Protein AF-A0A951M533-F1 (afdb_monomer)

Radius of gyration: 18.0 Å; Cα contacts (8 Å, |Δi|>4): 85; chains: 1; bounding box: 37×41×43 Å

Solvent-accessible surface area (backbone atoms only — not comparable to full-atom values): 6577 Å² total; per-residue (Å²): 102,50,62,29,56,24,53,54,24,50,51,52,26,55,64,72,30,58,72,90,55,104,43,71,70,31,54,54,40,38,70,64,33,76,39,38,55,50,32,54,52,28,51,54,52,42,51,56,50,49,62,53,45,59,75,79,44,62,66,68,39,50,54,43,52,64,60,49,32,58,49,53,33,55,53,47,41,30,71,75,70,67,48,84,84,49,74,66,57,54,53,50,38,53,51,53,53,50,52,32,53,52,38,38,66,72,55,70,77,59,76,83,78,74,95,78,131

Foldseek 3Di:
DLVLLLVVLVVVLCVQLDDDDPDVSSVVSSCPDPSVVSNVVSVVVVVVVLVVVVVPFPPQLSVLVVVLSLLVNLVCCCVVVVDDDDPVNVVVNVVSVVSSVVRCVVRVPDDPDDPDD

Sequence (117 aa):
MADTVQQIAFKLTADDALPVEASLAYVTRLISEPSSLLIVATALAWLLIYTSLLRIAPVGPLFAAAHGYIVTVILASALIFGETISGFEIIGSILIVSGIVILALTEGGTPSKNMGT

Nearest PDB structures (foldseek):
  8vxu-assembly2_D  TM=8.138E-01  e=6.260E-02  Clostridia bacterium
  7szt-assembly1_B  TM=7.905E-01  e=6.260E-02  Clostridiales bacterium oral taxon 876
  8tgy-assembly1_A  TM=6.047E-01  e=6.994E-02  Clostridia bacterium
  8vxu-assembly1_A  TM=6.126E-01  e=3.689E-01  Clostridia bacterium

Secondary structure (DSSP, 8-state):
-HHHHHHHHHHHHHHHTPSP-SSHHHHHHHHHSHHHHHHHHHHHHHHHHHHHHTTTS-HHHHHHHHHTHHHHHHHHHHHHH-PPPPHHHHHHHHHHHHHHHHHHHHHTTS-------

Structure (mmCIF, N/CA/C/O backbone):
data_AF-A0A951M533-F1
#
_entry.id   AF-A0A951M533-F1
#
loop_
_atom_site.group_PDB
_atom_site.id
_atom_site.type_symbol
_atom_site.label_atom_id
_atom_site.label_alt_id
_atom_site.label_comp_id
_atom_site.label_asym_id
_atom_site.label_entity_id
_atom_site.label_seq_id
_atom_site.pdbx_PDB_ins_code
_atom_site.Cartn_x
_atom_site.Cartn_y
_atom_site.Cartn_z
_atom_site.occupancy
_atom_site.B_iso_or_equiv
_atom_site.auth_seq_id
_atom_site.auth_comp_id
_atom_site.auth_asym_id
_atom_site.auth_atom_id
_atom_site.pdbx_PDB_model_num
ATOM 1 N N . MET A 1 1 ? 5.984 -1.889 -3.010 1.00 61.78 1 MET A N 1
ATOM 2 C CA . MET A 1 1 ? 6.134 -2.549 -1.685 1.00 61.78 1 MET A CA 1
ATOM 3 C C . MET A 1 1 ? 5.706 -1.637 -0.544 1.00 61.78 1 MET A C 1
ATOM 5 O O . MET A 1 1 ? 4.928 -2.098 0.278 1.00 61.78 1 MET A O 1
ATOM 9 N N . ALA A 1 2 ? 6.142 -0.370 -0.505 1.00 76.69 2 ALA A N 1
ATOM 10 C CA . ALA A 1 2 ? 5.646 0.601 0.480 1.00 76.69 2 ALA A CA 1
ATOM 11 C C . ALA A 1 2 ? 4.111 0.739 0.442 1.00 76.69 2 ALA A C 1
ATOM 13 O O . ALA A 1 2 ? 3.476 0.650 1.488 1.00 76.69 2 ALA A O 1
ATOM 14 N N . ASP A 1 3 ? 3.512 0.799 -0.752 1.00 88.12 3 ASP A N 1
ATOM 15 C CA . ASP A 1 3 ? 2.051 0.852 -0.914 1.00 88.12 3 ASP A CA 1
ATOM 16 C C . ASP A 1 3 ? 1.341 -0.388 -0.363 1.00 88.12 3 ASP A C 1
ATOM 18 O O . ASP A 1 3 ? 0.244 -0.292 0.166 1.00 88.12 3 ASP A O 1
ATOM 22 N N . THR A 1 4 ? 1.963 -1.570 -0.431 1.00 91.19 4 THR A N 1
ATOM 23 C CA . THR A 1 4 ? 1.366 -2.784 0.141 1.00 91.19 4 THR A CA 1
ATOM 24 C C . THR A 1 4 ? 1.292 -2.697 1.653 1.00 91.19 4 THR A C 1
ATOM 26 O O . THR A 1 4 ? 0.243 -2.971 2.221 1.00 91.19 4 THR A O 1
ATOM 29 N N . VAL A 1 5 ? 2.371 -2.259 2.302 1.00 92.88 5 VAL A N 1
ATOM 30 C CA . VAL A 1 5 ? 2.371 -2.028 3.751 1.00 92.88 5 VAL A CA 1
ATOM 31 C C . VAL A 1 5 ? 1.324 -0.977 4.123 1.00 92.88 5 VAL A C 1
ATOM 33 O O . VAL A 1 5 ? 0.578 -1.182 5.075 1.00 92.88 5 VAL A O 1
ATOM 36 N N . GLN A 1 6 ? 1.213 0.099 3.339 1.00 93.75 6 GLN A N 1
ATOM 37 C CA . GLN A 1 6 ? 0.209 1.141 3.542 1.00 93.75 6 GLN A CA 1
ATOM 38 C C . GLN A 1 6 ? -1.226 0.598 3.450 1.00 93.75 6 GLN A C 1
ATOM 40 O O . GLN A 1 6 ? -2.046 0.901 4.309 1.00 93.75 6 GLN A O 1
ATOM 45 N N . GLN A 1 7 ? -1.532 -0.229 2.447 1.00 93.81 7 GLN A N 1
ATOM 46 C CA . GLN A 1 7 ? -2.870 -0.805 2.256 1.00 93.81 7 GLN A CA 1
ATOM 47 C C . GLN A 1 7 ? -3.235 -1.824 3.342 1.00 93.81 7 GLN A C 1
ATOM 49 O O . GLN A 1 7 ? -4.367 -1.841 3.821 1.00 93.81 7 GLN A O 1
ATOM 54 N N . ILE A 1 8 ? -2.271 -2.633 3.791 1.00 94.56 8 ILE A N 1
ATOM 55 C CA . ILE A 1 8 ? -2.465 -3.526 4.942 1.00 94.56 8 ILE A CA 1
ATOM 56 C C . ILE A 1 8 ? -2.711 -2.706 6.216 1.00 94.56 8 ILE A C 1
ATOM 58 O O . ILE A 1 8 ? -3.615 -3.027 6.983 1.00 94.56 8 ILE A O 1
ATOM 62 N N . ALA A 1 9 ? -1.959 -1.620 6.419 1.00 94.38 9 ALA A N 1
ATOM 63 C CA . ALA A 1 9 ? -2.154 -0.723 7.553 1.00 94.38 9 ALA A CA 1
ATOM 64 C C . ALA A 1 9 ? -3.537 -0.055 7.524 1.00 94.38 9 ALA A C 1
ATOM 66 O O . ALA A 1 9 ? -4.202 -0.039 8.551 1.00 94.38 9 ALA A O 1
ATOM 67 N N . PHE A 1 10 ? -4.012 0.397 6.356 1.00 94.25 10 PHE A N 1
ATOM 68 C CA . PHE A 1 10 ? -5.382 0.899 6.183 1.00 94.25 10 PHE A CA 1
ATOM 69 C C . PHE A 1 10 ? -6.440 -0.095 6.620 1.00 94.25 10 PHE A C 1
ATOM 71 O O . PHE A 1 10 ? -7.373 0.290 7.321 1.00 94.25 10 PHE A O 1
ATOM 78 N N . LYS A 1 11 ? -6.291 -1.359 6.227 1.00 93.50 11 LYS A N 1
ATOM 79 C CA . LYS A 1 11 ? -7.240 -2.395 6.616 1.00 93.50 11 LYS A CA 1
ATOM 80 C C . LYS A 1 11 ? -7.264 -2.601 8.131 1.00 93.50 11 LYS A C 1
ATOM 82 O O . LYS A 1 11 ? -8.334 -2.553 8.720 1.00 93.50 11 LYS A O 1
ATOM 87 N N . LEU A 1 12 ? -6.089 -2.723 8.756 1.00 94.25 12 LEU A N 1
ATOM 88 C CA . LEU A 1 12 ? -5.965 -2.851 10.213 1.00 94.25 12 LEU A CA 1
ATOM 89 C C . LEU A 1 12 ? -6.594 -1.660 10.942 1.00 94.25 12 LEU A C 1
ATOM 91 O O . LEU A 1 12 ? -7.457 -1.841 11.789 1.00 94.25 12 LEU A O 1
ATOM 95 N N . THR A 1 13 ? -6.223 -0.435 10.560 1.00 94.94 13 THR A N 1
ATOM 96 C CA . THR A 1 13 ? -6.783 0.787 11.149 1.00 94.94 13 THR A CA 1
ATOM 97 C C . THR A 1 13 ? -8.306 0.840 11.019 1.00 94.94 13 THR A C 1
ATOM 99 O O . THR A 1 13 ? -8.986 1.264 11.949 1.00 94.94 13 THR A O 1
ATOM 102 N N . ALA A 1 14 ? -8.854 0.454 9.864 1.00 92.19 14 ALA A N 1
ATOM 103 C CA . ALA A 1 14 ? -10.292 0.492 9.631 1.00 92.19 14 ALA A CA 1
ATOM 104 C C . ALA A 1 14 ? -11.047 -0.531 10.493 1.00 92.19 14 ALA A C 1
ATOM 106 O O . ALA A 1 14 ? -12.093 -0.188 11.045 1.00 92.19 14 ALA A O 1
ATOM 107 N N . ASP A 1 15 ? -10.508 -1.744 10.628 1.00 94.19 15 ASP 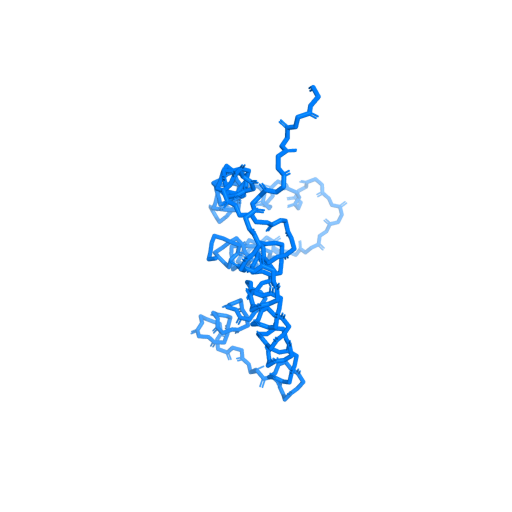A N 1
ATOM 108 C CA . ASP A 1 15 ? -11.092 -2.800 11.458 1.00 94.19 15 ASP A CA 1
ATOM 109 C C . ASP A 1 15 ? -11.022 -2.436 12.953 1.00 94.19 15 ASP A C 1
ATOM 111 O O . ASP A 1 15 ? -12.015 -2.584 13.672 1.00 94.19 15 ASP A O 1
ATOM 115 N N . ASP A 1 16 ? -9.899 -1.873 13.409 1.00 93.62 16 ASP A N 1
ATOM 116 C CA . ASP A 1 16 ? -9.695 -1.464 14.806 1.00 93.62 16 ASP A CA 1
ATOM 117 C C . ASP A 1 16 ? -10.550 -0.236 15.190 1.00 93.62 16 ASP A C 1
ATOM 119 O O . ASP A 1 16 ? -11.011 -0.109 16.327 1.00 93.62 16 ASP A O 1
ATOM 123 N N . ALA A 1 17 ? -10.843 0.656 14.235 1.00 93.06 17 ALA A N 1
ATOM 124 C CA . ALA A 1 17 ? -11.624 1.874 14.468 1.00 93.06 17 ALA A CA 1
ATOM 125 C C . ALA A 1 17 ? -13.156 1.677 14.433 1.00 93.06 17 ALA A C 1
ATOM 127 O O . ALA A 1 17 ? -13.903 2.659 14.536 1.00 93.06 17 ALA A O 1
ATOM 128 N N . LEU A 1 18 ? -13.655 0.444 14.295 1.00 92.75 18 LEU A N 1
ATOM 129 C CA . LEU A 1 18 ? -15.093 0.151 14.273 1.00 92.75 18 LEU A CA 1
ATOM 130 C C . LEU A 1 18 ? -15.816 0.602 15.565 1.00 92.75 18 LEU A C 1
ATOM 132 O O . LEU A 1 18 ? -15.225 0.628 16.645 1.00 92.75 18 LEU A O 1
ATOM 136 N N . PRO A 1 19 ? -17.118 0.961 15.499 1.00 93.12 19 PRO A N 1
ATOM 137 C CA . PRO A 1 19 ? -17.965 1.065 14.304 1.00 93.12 19 PRO A CA 1
ATOM 138 C C . PRO A 1 19 ? -17.709 2.336 13.477 1.00 93.12 19 PRO A C 1
ATOM 140 O O . PRO A 1 19 ? -17.340 3.380 14.024 1.00 93.12 19 PRO A O 1
ATOM 143 N N . VAL A 1 20 ? -17.974 2.236 12.166 1.00 92.00 20 VAL A N 1
ATOM 144 C CA . VAL A 1 20 ? -17.905 3.356 11.213 1.00 92.00 20 VAL A CA 1
ATOM 145 C C . VAL A 1 20 ? -19.055 4.326 11.448 1.00 92.00 20 VAL A C 1
ATOM 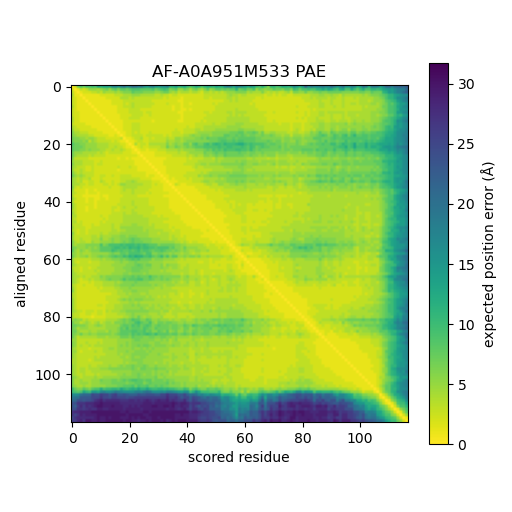147 O O . VAL A 1 20 ? -20.225 3.955 11.361 1.00 92.00 20 VAL A O 1
ATOM 150 N N . GLU A 1 21 ? -18.720 5.592 11.687 1.00 94.31 21 GLU A N 1
ATOM 151 C CA . GLU A 1 21 ? -19.693 6.652 11.938 1.00 94.31 21 GLU A CA 1
ATOM 152 C C . GLU A 1 21 ? -19.234 7.971 11.311 1.00 94.31 21 GLU A C 1
ATOM 154 O O . GLU A 1 21 ? -18.048 8.296 11.308 1.00 94.31 21 GLU A O 1
ATOM 159 N N . ALA A 1 22 ? -20.172 8.797 10.844 1.00 92.12 22 ALA A N 1
ATOM 160 C CA . ALA A 1 22 ? -19.881 10.166 10.408 1.00 92.12 22 ALA A CA 1
ATOM 161 C C . ALA A 1 22 ? -19.747 11.114 11.619 1.00 92.12 22 ALA A C 1
ATOM 163 O O . ALA A 1 22 ? -20.478 12.096 11.745 1.00 92.12 22 ALA A O 1
ATOM 164 N N . SER A 1 23 ? -18.848 10.785 12.549 1.00 95.12 23 SER A N 1
ATOM 165 C CA . SER A 1 23 ? -18.654 11.496 13.813 1.00 95.12 23 SER A CA 1
ATOM 166 C C . SER A 1 23 ? -17.191 11.887 14.011 1.00 95.12 23 SER A C 1
ATOM 168 O O . SER A 1 23 ? -16.269 11.199 13.569 1.00 95.12 23 SER A O 1
ATOM 170 N N . LEU A 1 24 ? -16.957 12.991 14.727 1.00 95.19 24 LEU A N 1
ATOM 171 C CA . LEU A 1 24 ? -15.595 13.368 15.111 1.00 95.19 24 LEU A CA 1
ATOM 172 C C . LEU A 1 24 ? -14.950 12.282 15.989 1.00 95.19 24 LEU A C 1
ATOM 174 O O . LEU A 1 24 ? -13.753 12.051 15.880 1.00 95.19 24 LEU A O 1
ATOM 178 N N . ALA A 1 25 ? -15.757 11.568 16.782 1.00 94.12 25 ALA A N 1
ATOM 179 C CA . ALA A 1 25 ? -15.316 10.440 17.598 1.00 94.12 25 ALA A CA 1
ATOM 180 C C . ALA A 1 25 ? -14.758 9.275 16.758 1.00 94.12 25 ALA A C 1
ATOM 182 O O . ALA A 1 25 ? -13.802 8.616 17.166 1.00 94.12 25 ALA A O 1
ATOM 183 N N . TYR A 1 26 ? -15.322 9.008 15.576 1.00 92.75 26 TYR A N 1
ATOM 184 C CA . TYR A 1 26 ? -14.768 8.026 14.641 1.00 92.75 26 TYR A CA 1
ATOM 185 C C . TYR A 1 26 ? -13.436 8.492 14.047 1.00 92.75 26 TYR A C 1
ATOM 187 O O . TYR A 1 26 ? -12.464 7.741 14.059 1.00 92.75 26 TYR A O 1
ATOM 195 N N . VAL A 1 27 ? -13.346 9.759 13.627 1.00 93.56 27 VAL A N 1
ATOM 196 C CA . VAL A 1 27 ? -12.091 10.329 13.108 1.00 93.56 27 VAL A CA 1
ATOM 197 C C . VAL A 1 27 ? -10.984 10.270 14.157 1.00 93.56 27 VAL A C 1
ATOM 199 O O . VAL A 1 27 ? -9.870 9.863 13.837 1.00 93.56 27 VAL A O 1
ATOM 202 N N . THR A 1 28 ? -11.279 10.627 15.412 1.00 94.12 28 THR A N 1
ATOM 203 C CA . THR A 1 28 ? -10.293 10.551 16.497 1.00 94.12 28 THR A CA 1
ATOM 204 C C . THR A 1 28 ? -9.821 9.125 16.750 1.00 94.12 28 THR A C 1
ATOM 206 O O . THR A 1 28 ? -8.639 8.944 17.021 1.00 94.12 28 THR A O 1
ATOM 209 N N . ARG A 1 29 ? -10.698 8.117 16.631 1.00 94.00 29 ARG A N 1
ATOM 210 C CA . ARG A 1 29 ? -10.304 6.704 16.761 1.00 94.00 29 ARG A CA 1
ATOM 211 C C . ARG A 1 29 ? -9.341 6.303 15.648 1.00 94.00 29 ARG A C 1
ATOM 213 O O . ARG A 1 29 ? -8.227 5.897 15.949 1.00 94.00 29 ARG A O 1
ATOM 220 N N . LEU A 1 30 ? -9.712 6.570 14.394 1.00 93.62 30 LEU A N 1
ATOM 221 C CA . LEU A 1 30 ? -8.874 6.346 13.209 1.00 93.62 30 LEU A CA 1
ATOM 222 C C . LEU A 1 30 ? -7.449 6.873 13.39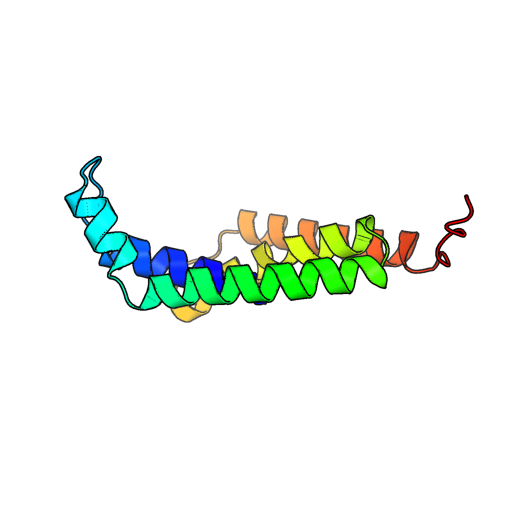5 1.00 93.62 30 LEU A C 1
ATOM 224 O O . LEU A 1 30 ? -6.491 6.127 13.245 1.00 93.62 30 LEU A O 1
ATOM 228 N N . ILE A 1 31 ? -7.287 8.148 13.755 1.00 94.38 31 ILE A N 1
ATOM 229 C CA . ILE A 1 31 ? -5.947 8.742 13.890 1.00 94.38 31 ILE A CA 1
ATOM 230 C C . ILE A 1 31 ? -5.200 8.300 15.158 1.00 94.38 31 ILE A C 1
ATOM 232 O O . ILE A 1 31 ? -3.995 8.527 15.240 1.00 94.38 31 ILE A O 1
ATOM 236 N N . SER A 1 32 ? -5.893 7.711 16.139 1.00 94.12 32 SER A N 1
ATOM 237 C CA . SER A 1 32 ? -5.275 7.224 17.381 1.00 94.12 32 SER A CA 1
ATOM 238 C C . SER A 1 32 ? -4.729 5.804 17.253 1.00 94.12 32 SER A C 1
ATOM 240 O O . SER A 1 32 ? -3.928 5.396 18.094 1.00 94.12 32 SER A O 1
ATOM 242 N N . GLU A 1 33 ? -5.124 5.062 16.216 1.00 94.88 33 GLU A N 1
ATOM 243 C CA . GLU A 1 33 ? -4.620 3.711 15.999 1.00 94.88 33 GLU A CA 1
ATOM 244 C C . GLU A 1 33 ? -3.118 3.711 15.668 1.00 94.88 33 GLU A C 1
ATOM 246 O O . GLU A 1 33 ? -2.669 4.488 14.817 1.00 94.88 33 GLU A O 1
ATOM 251 N N . PRO A 1 34 ? -2.306 2.818 16.266 1.00 92.38 34 PRO A N 1
ATOM 252 C CA . PRO A 1 34 ? -0.870 2.754 15.986 1.00 92.38 34 PRO A CA 1
ATOM 253 C C . PRO A 1 34 ? -0.546 2.533 14.500 1.00 92.38 34 PRO A C 1
ATOM 255 O O . PRO A 1 34 ? 0.446 3.056 13.985 1.00 92.38 34 PRO A O 1
ATOM 258 N N . SER A 1 35 ? -1.398 1.786 13.794 1.00 91.56 35 SER A N 1
ATOM 259 C CA . SER A 1 35 ? -1.294 1.508 12.356 1.00 91.56 35 SER A CA 1
ATOM 260 C C . SER A 1 35 ? -1.464 2.766 11.486 1.00 91.56 35 SER A C 1
ATOM 262 O O . SER A 1 35 ? -0.877 2.837 10.403 1.00 91.56 35 SER A O 1
ATOM 264 N N . SER A 1 36 ? -2.121 3.818 11.986 1.00 94.06 36 SER A N 1
ATOM 265 C CA . SER A 1 36 ? -2.233 5.113 11.298 1.00 94.06 36 SER A CA 1
ATOM 266 C C . SER A 1 36 ? -0.901 5.824 11.120 1.00 94.06 36 SER A C 1
ATOM 268 O O . SER A 1 36 ? -0.676 6.478 10.098 1.00 94.06 36 SER A O 1
ATOM 270 N N . LEU A 1 37 ? 0.038 5.638 12.050 1.00 93.62 37 LEU A N 1
ATOM 271 C CA . LEU A 1 37 ? 1.401 6.141 11.875 1.00 93.62 37 LEU A CA 1
ATOM 272 C C . LEU A 1 37 ? 2.106 5.439 10.715 1.00 93.62 37 LEU A C 1
ATOM 274 O O . LEU A 1 37 ? 2.839 6.082 9.962 1.00 93.62 37 LEU A O 1
ATOM 278 N N . LEU A 1 38 ? 1.862 4.137 10.539 1.00 94.19 38 LEU A N 1
ATOM 279 C CA . LEU A 1 38 ? 2.445 3.366 9.447 1.00 94.19 38 LEU A CA 1
ATOM 280 C C . LEU A 1 38 ? 1.901 3.830 8.093 1.00 94.19 38 LEU A C 1
ATOM 282 O O . LEU A 1 38 ? 2.685 3.956 7.152 1.00 94.19 38 LEU A O 1
ATOM 286 N N . ILE A 1 39 ? 0.610 4.166 8.003 1.00 95.31 39 ILE A N 1
ATOM 287 C CA . ILE A 1 39 ? 0.010 4.763 6.799 1.00 95.31 39 ILE A CA 1
ATOM 288 C C . ILE A 1 39 ? 0.744 6.051 6.413 1.00 95.31 39 ILE A C 1
ATOM 290 O O . ILE A 1 39 ? 1.185 6.204 5.274 1.00 95.31 39 ILE A O 1
ATOM 294 N N . VAL A 1 40 ? 0.911 6.974 7.363 1.00 94.81 40 VAL A N 1
ATOM 295 C CA . VAL A 1 40 ? 1.555 8.269 7.095 1.00 94.81 40 VAL A CA 1
ATOM 296 C C . VAL A 1 40 ? 3.033 8.087 6.746 1.00 94.81 40 VAL A C 1
ATOM 298 O O . VAL A 1 40 ? 3.517 8.666 5.772 1.00 94.81 40 VAL A O 1
ATOM 301 N N . ALA A 1 41 ? 3.756 7.263 7.505 1.00 94.75 41 ALA A N 1
ATOM 302 C CA . ALA A 1 41 ? 5.178 7.023 7.284 1.00 94.75 41 ALA A CA 1
ATOM 303 C C . ALA A 1 41 ? 5.450 6.394 5.909 1.00 94.75 41 ALA A C 1
ATOM 305 O O . ALA A 1 41 ? 6.364 6.820 5.200 1.00 94.75 41 ALA A O 1
ATOM 306 N N . THR A 1 42 ? 4.641 5.409 5.512 1.00 94.25 42 THR A N 1
ATOM 307 C CA . THR A 1 42 ? 4.772 4.749 4.205 1.00 94.25 42 THR A CA 1
ATOM 308 C C . THR A 1 42 ? 4.397 5.675 3.056 1.00 94.25 42 THR A C 1
ATOM 310 O O . THR A 1 42 ? 5.139 5.712 2.074 1.00 94.25 42 THR A O 1
ATOM 313 N N . ALA A 1 43 ? 3.352 6.494 3.201 1.00 93.12 43 ALA A N 1
ATOM 314 C CA . ALA A 1 43 ? 2.976 7.488 2.198 1.00 93.12 43 ALA A CA 1
ATOM 315 C C . ALA A 1 43 ? 4.098 8.512 1.952 1.00 93.12 43 ALA A C 1
ATOM 317 O O . ALA A 1 43 ? 4.441 8.803 0.804 1.00 93.12 43 ALA A O 1
ATOM 318 N N . LEU A 1 44 ? 4.716 9.028 3.020 1.00 95.62 44 LEU A N 1
ATOM 319 C CA . LEU A 1 44 ? 5.836 9.968 2.912 1.00 95.62 44 LEU A CA 1
ATOM 320 C C . LEU A 1 44 ? 7.065 9.314 2.274 1.00 95.62 44 LEU A C 1
ATOM 322 O O . LEU A 1 44 ? 7.659 9.883 1.358 1.00 95.62 44 LEU A O 1
ATOM 326 N N . ALA A 1 45 ? 7.434 8.111 2.717 1.00 93.69 45 ALA A N 1
ATOM 327 C CA . ALA A 1 45 ? 8.556 7.378 2.140 1.00 93.69 45 ALA A CA 1
ATOM 328 C C . ALA A 1 45 ? 8.331 7.093 0.648 1.00 93.69 45 ALA A C 1
ATOM 330 O O . ALA A 1 45 ? 9.225 7.316 -0.171 1.00 93.69 45 ALA A O 1
ATOM 331 N N . TRP A 1 46 ? 7.127 6.651 0.284 1.00 93.62 46 TRP A N 1
ATOM 332 C CA . TRP A 1 46 ? 6.773 6.371 -1.099 1.00 93.62 46 TRP A CA 1
ATOM 333 C C . TRP A 1 46 ? 6.798 7.624 -1.968 1.00 93.62 46 TRP A C 1
ATOM 335 O O . TRP A 1 46 ? 7.362 7.585 -3.057 1.00 93.62 46 TRP A O 1
ATOM 345 N N . LEU A 1 47 ? 6.286 8.755 -1.479 1.00 92.50 47 LEU A N 1
ATOM 346 C CA . LEU A 1 47 ? 6.335 10.025 -2.202 1.00 92.50 47 LEU A CA 1
ATOM 347 C C . LEU A 1 47 ? 7.778 10.427 -2.552 1.00 92.50 47 LEU A C 1
ATOM 349 O O . LEU A 1 47 ? 8.065 10.816 -3.688 1.00 92.50 47 LEU A O 1
ATOM 353 N N . LEU A 1 48 ? 8.704 10.301 -1.599 1.00 94.38 48 LEU A N 1
ATOM 354 C CA . LEU A 1 48 ? 10.121 10.609 -1.815 1.00 94.38 48 LEU A CA 1
ATOM 355 C C . LEU A 1 48 ? 10.781 9.631 -2.796 1.00 94.38 48 LEU A C 1
ATOM 357 O O . LEU A 1 48 ? 11.534 10.048 -3.680 1.00 94.38 48 LEU A O 1
ATOM 361 N N . ILE A 1 49 ? 10.479 8.337 -2.681 1.00 93.12 49 ILE A N 1
ATOM 362 C CA . ILE A 1 49 ? 10.986 7.309 -3.598 1.00 93.12 49 ILE A CA 1
ATOM 363 C C . ILE A 1 49 ? 10.455 7.549 -5.010 1.00 93.12 49 ILE A C 1
ATOM 365 O O . ILE A 1 49 ? 11.234 7.584 -5.957 1.00 93.12 49 ILE A O 1
ATOM 369 N N . TYR A 1 50 ? 9.152 7.766 -5.163 1.00 90.31 50 TYR A N 1
ATOM 370 C CA . TYR A 1 50 ? 8.503 7.931 -6.457 1.00 90.31 50 TYR A CA 1
ATOM 371 C C . TYR A 1 50 ? 9.020 9.171 -7.191 1.00 90.31 50 TYR A C 1
ATOM 373 O O . TYR A 1 50 ? 9.427 9.088 -8.349 1.00 90.31 50 TYR A O 1
ATOM 381 N N . THR A 1 51 ? 9.107 10.307 -6.495 1.00 91.31 51 THR A N 1
ATOM 382 C CA . THR A 1 51 ? 9.698 11.535 -7.056 1.00 91.31 51 THR A CA 1
ATOM 383 C C . THR A 1 51 ? 11.176 11.378 -7.413 1.00 91.31 51 THR A C 1
ATOM 385 O O . THR A 1 51 ? 11.638 12.009 -8.363 1.00 91.31 51 THR A O 1
ATOM 388 N N . SER A 1 52 ? 11.914 10.516 -6.711 1.00 93.00 52 SER A N 1
ATOM 389 C CA . SER A 1 52 ? 13.300 10.180 -7.057 1.00 93.00 52 SER A CA 1
ATOM 390 C C . SER A 1 52 ? 13.382 9.258 -8.277 1.00 93.00 52 SER A C 1
ATOM 392 O O . SER A 1 52 ? 14.201 9.493 -9.163 1.00 93.00 52 SER A O 1
ATOM 394 N N . LEU A 1 53 ? 12.511 8.252 -8.370 1.00 90.31 53 LEU A N 1
ATOM 395 C CA . LEU A 1 53 ? 12.449 7.320 -9.499 1.00 90.31 53 LEU A CA 1
ATOM 396 C C . LEU A 1 53 ? 12.052 8.023 -10.802 1.00 90.31 53 LEU A C 1
ATOM 398 O O . LEU A 1 53 ? 12.622 7.727 -11.850 1.00 90.31 53 LEU A O 1
ATOM 402 N N . LEU A 1 54 ? 11.154 9.010 -10.731 1.00 89.38 54 LEU A N 1
ATOM 403 C CA . LEU A 1 54 ? 10.757 9.831 -11.881 1.00 89.38 54 LEU A CA 1
ATOM 404 C C . LEU A 1 54 ? 11.931 10.592 -12.515 1.00 89.38 54 LEU A C 1
ATOM 406 O O . LEU A 1 54 ? 11.839 11.004 -13.667 1.00 89.38 54 LEU A O 1
ATOM 410 N N . ARG A 1 55 ? 13.042 10.782 -11.790 1.00 90.38 55 ARG A N 1
ATOM 411 C CA . ARG A 1 55 ? 14.247 11.430 -12.330 1.00 90.38 55 ARG A CA 1
ATOM 412 C C . ARG A 1 55 ? 15.104 10.495 -13.179 1.00 90.38 55 ARG A C 1
ATOM 414 O O . ARG A 1 55 ? 15.929 10.984 -13.942 1.00 90.38 55 ARG A O 1
ATOM 421 N N . ILE A 1 56 ? 14.956 9.179 -13.014 1.00 87.81 56 ILE A N 1
ATOM 422 C CA . ILE A 1 56 ? 15.861 8.179 -13.601 1.00 87.81 56 ILE A CA 1
ATOM 423 C C . ILE A 1 56 ? 15.160 7.167 -14.513 1.00 87.81 56 ILE A C 1
ATOM 425 O O . ILE A 1 56 ? 15.842 6.437 -15.226 1.00 87.81 56 ILE A O 1
ATOM 429 N N . ALA A 1 57 ? 13.827 7.111 -14.505 1.00 86.88 57 ALA A N 1
ATOM 430 C CA . ALA A 1 57 ? 13.041 6.178 -15.304 1.00 86.88 57 ALA A CA 1
ATOM 431 C C . ALA A 1 57 ? 11.955 6.905 -16.118 1.00 86.88 57 ALA A C 1
ATOM 433 O O . ALA A 1 57 ? 11.426 7.921 -15.658 1.00 86.88 57 ALA A O 1
ATOM 434 N N . PRO A 1 58 ? 11.581 6.389 -17.304 1.00 86.69 58 PRO A N 1
ATOM 435 C CA . PRO A 1 58 ? 10.464 6.932 -18.065 1.00 86.69 58 PRO A CA 1
ATOM 436 C C . PRO A 1 58 ? 9.156 6.820 -17.271 1.00 86.69 58 PRO A C 1
ATOM 438 O O . PRO A 1 58 ? 8.916 5.835 -16.567 1.00 86.69 58 PRO A O 1
ATOM 441 N N . VAL A 1 59 ? 8.298 7.834 -17.404 1.00 87.19 59 VAL A N 1
ATOM 442 C CA . VAL A 1 59 ? 7.063 7.947 -16.614 1.00 87.19 59 VAL A CA 1
ATOM 443 C C . VAL A 1 59 ? 6.117 6.770 -16.870 1.00 87.19 59 VAL A C 1
ATOM 445 O O . VAL A 1 59 ? 5.514 6.289 -15.919 1.00 87.19 59 VAL A O 1
ATOM 448 N N . GLY A 1 60 ? 6.021 6.261 -18.106 1.00 84.62 60 GLY A N 1
ATOM 449 C CA . GLY A 1 60 ? 5.121 5.159 -18.477 1.00 84.62 60 GLY A CA 1
ATOM 450 C C . GLY A 1 60 ? 5.375 3.857 -17.697 1.00 84.62 60 GLY A C 1
ATOM 451 O O . GLY A 1 60 ? 4.513 3.443 -16.914 1.00 84.62 60 GLY A O 1
ATOM 452 N N . PRO A 1 61 ? 6.555 3.220 -17.828 1.00 87.81 61 PRO A N 1
ATOM 453 C CA . PRO A 1 61 ? 6.910 2.002 -17.104 1.00 87.81 61 PRO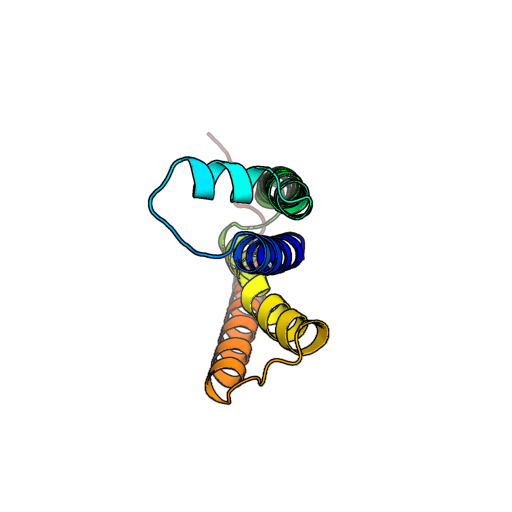 A CA 1
ATOM 454 C C . PRO A 1 61 ? 6.930 2.196 -15.596 1.00 87.81 61 PRO A C 1
ATOM 456 O O . PRO A 1 61 ? 6.503 1.307 -14.863 1.00 87.81 61 PRO A O 1
ATOM 459 N N . LEU A 1 62 ? 7.402 3.353 -15.122 1.00 89.50 62 LEU A N 1
ATOM 460 C CA . LEU A 1 62 ? 7.448 3.633 -13.692 1.00 89.50 62 LEU A CA 1
ATOM 461 C C . LEU A 1 62 ? 6.040 3.744 -13.101 1.00 89.50 62 LEU A C 1
ATOM 463 O O . LEU A 1 62 ? 5.776 3.170 -12.047 1.00 89.50 62 LEU A O 1
ATOM 467 N N . PHE A 1 63 ? 5.132 4.442 -13.783 1.00 87.75 63 PHE A N 1
ATOM 468 C CA . PHE A 1 63 ? 3.736 4.550 -13.373 1.00 87.75 63 PHE A CA 1
ATOM 469 C C . PHE A 1 63 ? 3.057 3.177 -13.364 1.00 87.75 63 PHE A C 1
ATOM 471 O O . PHE A 1 63 ? 2.386 2.833 -12.392 1.00 87.75 63 PHE A O 1
ATOM 478 N N . ALA A 1 64 ? 3.272 2.353 -14.393 1.00 89.31 64 ALA A N 1
ATOM 479 C CA . ALA A 1 64 ? 2.723 1.001 -14.440 1.00 89.31 64 ALA A CA 1
ATOM 480 C C . ALA A 1 64 ? 3.267 0.119 -13.304 1.00 89.31 64 ALA A C 1
ATOM 482 O O . ALA A 1 64 ? 2.493 -0.508 -12.580 1.00 89.31 64 ALA A O 1
ATOM 483 N N . ALA A 1 65 ? 4.587 0.115 -13.098 1.00 88.25 65 ALA A N 1
ATOM 484 C CA . ALA A 1 65 ? 5.231 -0.637 -12.02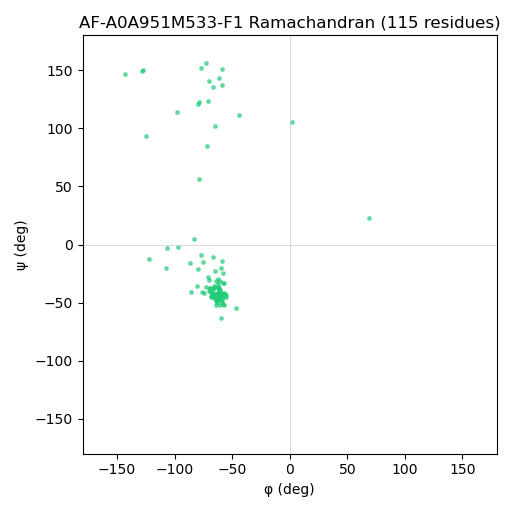4 1.00 88.25 65 ALA A CA 1
ATOM 485 C C . ALA A 1 65 ? 4.769 -0.173 -10.636 1.00 88.25 65 ALA A C 1
ATOM 487 O O . ALA A 1 65 ? 4.543 -1.009 -9.760 1.00 88.25 65 ALA A O 1
ATOM 488 N N . ALA A 1 66 ? 4.568 1.136 -10.447 1.00 89.12 66 ALA A N 1
ATOM 489 C CA . ALA A 1 66 ? 4.022 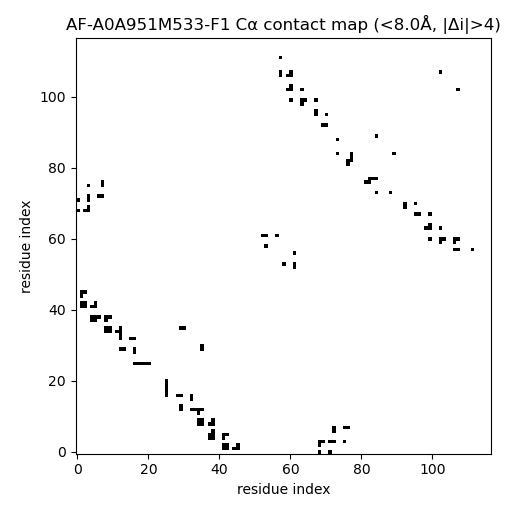1.696 -9.217 1.00 89.12 66 ALA A CA 1
ATOM 490 C C . ALA A 1 66 ? 2.650 1.092 -8.894 1.00 89.12 66 ALA A C 1
ATOM 492 O O . ALA A 1 66 ? 2.443 0.687 -7.761 1.00 89.12 66 ALA A O 1
ATOM 493 N N . HIS A 1 67 ? 1.762 0.915 -9.877 1.00 88.25 67 HIS A N 1
ATOM 494 C CA . HIS A 1 67 ? 0.436 0.304 -9.681 1.00 88.25 67 HIS A CA 1
ATOM 495 C C . HIS A 1 67 ? 0.462 -1.224 -9.542 1.00 88.25 67 HIS A C 1
ATOM 497 O O . HIS A 1 67 ? -0.532 -1.830 -9.138 1.00 88.25 67 HIS A O 1
ATOM 503 N N . GLY A 1 68 ? 1.608 -1.862 -9.794 1.00 89.69 68 GLY A N 1
ATOM 504 C CA . GLY A 1 68 ? 1.801 -3.293 -9.560 1.00 89.69 68 GLY A CA 1
ATOM 505 C C . GLY A 1 68 ? 1.585 -3.714 -8.102 1.00 89.69 68 GLY A C 1
ATOM 506 O O . GLY A 1 68 ? 1.392 -4.901 -7.837 1.00 89.69 68 GLY A O 1
ATOM 507 N N . TYR A 1 69 ? 1.547 -2.759 -7.159 1.00 91.00 69 TYR A N 1
ATOM 508 C CA . TYR A 1 69 ? 1.266 -3.036 -5.750 1.00 91.00 69 TYR A CA 1
ATOM 509 C C . TYR A 1 69 ? -0.082 -3.733 -5.525 1.00 91.00 69 TYR A C 1
ATOM 511 O O . TYR A 1 69 ? -0.238 -4.419 -4.518 1.00 91.00 69 TYR A O 1
ATOM 519 N N . ILE A 1 70 ? -1.048 -3.575 -6.438 1.00 91.00 70 ILE A N 1
ATOM 520 C CA . ILE A 1 70 ? -2.368 -4.217 -6.343 1.00 91.00 70 ILE A CA 1
ATOM 521 C C . ILE A 1 70 ? -2.207 -5.739 -6.224 1.00 91.00 70 ILE A C 1
ATOM 523 O O . ILE A 1 70 ? -2.817 -6.365 -5.361 1.00 91.00 70 ILE A O 1
ATOM 527 N N . VAL A 1 71 ? -1.305 -6.327 -7.015 1.00 93.62 71 VAL A N 1
ATOM 528 C CA . VAL A 1 71 ? -1.026 -7.771 -6.985 1.00 93.62 71 VAL A CA 1
ATOM 529 C C . VAL A 1 71 ? -0.389 -8.178 -5.660 1.00 93.62 71 VAL A C 1
ATOM 531 O O . VAL A 1 71 ? -0.768 -9.180 -5.057 1.00 93.62 71 VAL A O 1
ATOM 534 N N . THR A 1 72 ? 0.563 -7.385 -5.166 1.00 92.00 72 THR A N 1
ATOM 535 C CA . THR A 1 72 ? 1.230 -7.689 -3.897 1.00 92.00 72 THR A CA 1
ATOM 536 C C . THR A 1 72 ? 0.314 -7.476 -2.694 1.00 92.00 72 THR A C 1
ATOM 538 O O . THR A 1 72 ? 0.479 -8.181 -1.706 1.00 92.00 72 THR A O 1
ATOM 541 N N . VAL A 1 73 ? -0.674 -6.579 -2.770 1.00 93.88 73 VAL A N 1
ATOM 542 C CA . VAL A 1 73 ? -1.721 -6.418 -1.745 1.00 93.88 73 VAL A CA 1
ATOM 543 C C . VAL A 1 73 ? -2.650 -7.616 -1.705 1.00 93.88 73 VAL A C 1
ATOM 545 O O . VAL A 1 73 ? -2.910 -8.106 -0.612 1.00 93.88 73 VAL A O 1
ATOM 548 N N . ILE A 1 74 ? -3.108 -8.121 -2.852 1.00 92.25 74 ILE A N 1
ATOM 549 C CA . ILE A 1 74 ? -3.962 -9.320 -2.904 1.00 92.25 74 ILE A CA 1
ATOM 550 C C . ILE A 1 74 ? -3.233 -10.509 -2.265 1.00 92.25 74 ILE A C 1
ATOM 552 O O . ILE A 1 74 ? -3.771 -11.177 -1.384 1.00 92.25 74 ILE A O 1
ATOM 556 N N . LEU A 1 75 ? -1.967 -10.723 -2.639 1.00 92.69 75 LEU A N 1
ATOM 557 C CA . LEU A 1 75 ? -1.140 -11.785 -2.059 1.00 92.69 75 LEU A CA 1
ATOM 558 C C . LEU A 1 75 ? -0.896 -11.580 -0.561 1.00 92.69 75 LEU A C 1
ATOM 560 O O . LEU A 1 75 ? -1.073 -12.510 0.222 1.00 92.69 75 LEU A O 1
ATOM 564 N N . ALA A 1 76 ? -0.504 -10.373 -0.147 1.00 92.81 76 ALA A N 1
ATOM 565 C CA . ALA A 1 76 ? -0.276 -10.068 1.261 1.00 92.81 76 ALA A CA 1
ATOM 566 C C . ALA A 1 76 ? -1.553 -10.252 2.085 1.00 92.81 76 ALA A C 1
ATOM 568 O O . ALA A 1 76 ? -1.489 -10.782 3.189 1.00 92.81 76 ALA A O 1
ATOM 569 N N . SER A 1 77 ? -2.710 -9.879 1.541 1.00 91.12 77 SER A N 1
ATOM 570 C CA . SER A 1 77 ? -3.981 -9.997 2.248 1.00 91.12 77 SER A CA 1
ATOM 571 C C . SER A 1 77 ? -4.404 -11.455 2.416 1.00 91.12 77 SER A C 1
ATOM 573 O O . SER A 1 77 ? -4.799 -11.850 3.512 1.00 91.12 77 SER A O 1
ATOM 575 N N . ALA A 1 78 ? -4.204 -12.292 1.395 1.00 92.81 78 ALA A N 1
ATOM 576 C CA . ALA A 1 78 ? -4.417 -13.734 1.504 1.00 92.81 78 ALA A CA 1
ATOM 577 C C . ALA A 1 78 ? -3.496 -14.389 2.550 1.00 92.81 78 ALA A C 1
ATOM 579 O O . ALA A 1 78 ? -3.932 -15.253 3.307 1.00 92.81 78 ALA A O 1
ATOM 580 N N . LEU A 1 79 ? -2.232 -13.961 2.629 1.00 92.81 79 LEU A N 1
ATOM 581 C CA . LEU A 1 79 ? -1.256 -14.520 3.571 1.00 92.81 79 LEU A CA 1
ATOM 582 C C . LEU A 1 79 ? -1.459 -14.042 5.015 1.00 92.81 79 LEU A C 1
ATOM 584 O O . LEU A 1 79 ? -1.293 -14.829 5.942 1.00 92.81 79 LEU A O 1
ATOM 588 N N . ILE A 1 80 ? -1.776 -12.760 5.211 1.00 92.94 80 ILE A N 1
ATOM 589 C CA . ILE A 1 80 ? -1.869 -12.134 6.539 1.00 92.94 80 ILE A CA 1
ATOM 590 C C . ILE A 1 80 ? -3.258 -12.343 7.146 1.00 92.94 80 ILE A C 1
ATOM 592 O O . ILE A 1 80 ? -3.365 -12.630 8.335 1.00 92.94 80 ILE A O 1
ATOM 596 N N . PHE A 1 81 ? -4.315 -12.219 6.341 1.00 92.69 81 PHE A N 1
ATOM 597 C CA . PHE A 1 81 ? -5.704 -12.266 6.807 1.00 92.69 81 PHE A CA 1
ATOM 598 C C . PHE A 1 81 ? -6.432 -13.561 6.434 1.00 92.69 81 PHE A C 1
ATOM 600 O O . PHE A 1 81 ? -7.585 -13.738 6.816 1.00 92.69 81 PHE A O 1
ATOM 607 N N . GLY A 1 82 ? -5.785 -14.472 5.697 1.00 91.62 82 GLY A N 1
ATOM 608 C CA . GLY A 1 82 ? -6.403 -15.731 5.273 1.00 91.62 82 GLY A CA 1
ATOM 609 C C . GLY A 1 82 ? -7.515 -15.549 4.237 1.00 91.62 82 GLY A C 1
ATOM 610 O O . GLY A 1 82 ? -8.395 -16.401 4.126 1.00 91.62 82 GLY A O 1
ATOM 611 N N . GLU A 1 83 ? -7.511 -14.436 3.501 1.00 91.81 83 GLU A N 1
ATOM 612 C CA . GLU A 1 83 ? -8.542 -14.142 2.507 1.00 91.81 83 GLU A CA 1
ATOM 613 C C . GLU A 1 83 ? -8.450 -15.053 1.284 1.00 91.81 83 GLU A C 1
ATOM 615 O O . GLU A 1 83 ? -7.371 -15.372 0.779 1.00 91.81 83 GLU A O 1
ATOM 620 N N . THR A 1 84 ? -9.611 -15.460 0.778 1.00 92.00 84 THR A N 1
ATOM 621 C CA . THR A 1 84 ? -9.696 -16.270 -0.435 1.00 92.00 84 THR A CA 1
ATOM 622 C C . THR A 1 84 ? -9.521 -15.392 -1.663 1.00 92.00 84 THR A C 1
ATOM 624 O O . THR A 1 84 ? -10.322 -14.488 -1.888 1.00 92.00 84 THR A O 1
ATOM 627 N N . ILE A 1 85 ? -8.530 -15.710 -2.494 1.00 92.75 85 ILE A N 1
ATOM 628 C CA . ILE A 1 85 ? -8.334 -15.038 -3.779 1.00 92.75 85 ILE A CA 1
ATOM 629 C C . ILE A 1 85 ? -9.318 -15.623 -4.796 1.00 92.75 85 ILE A C 1
ATOM 631 O O . ILE A 1 85 ? -9.306 -16.823 -5.085 1.00 92.75 85 ILE A O 1
ATOM 635 N N . SER A 1 86 ? -10.167 -14.775 -5.358 1.00 94.50 86 SER A N 1
ATOM 636 C CA . SER A 1 86 ? -11.108 -15.145 -6.409 1.00 94.50 86 SER A CA 1
ATOM 637 C C . SER A 1 86 ? -10.411 -15.382 -7.753 1.00 94.50 86 SER A C 1
ATOM 639 O O . SER A 1 86 ? -9.359 -14.820 -8.064 1.00 94.50 86 SER A O 1
ATOM 641 N N . GLY A 1 87 ? -11.049 -16.176 -8.621 1.00 94.25 87 GLY A N 1
ATOM 642 C CA . GLY A 1 87 ? -10.555 -16.395 -9.985 1.00 94.25 87 GLY A CA 1
ATOM 643 C C . GLY A 1 87 ? -10.424 -15.097 -10.795 1.00 94.25 87 GLY A C 1
ATOM 644 O O . GLY A 1 87 ? -9.494 -14.956 -11.586 1.00 94.25 87 GLY A O 1
ATOM 645 N N . PHE A 1 88 ? -11.304 -14.117 -10.562 1.00 95.38 88 PHE A N 1
ATOM 646 C CA . PHE A 1 88 ? -11.233 -12.812 -11.222 1.00 95.38 88 PHE A CA 1
ATOM 647 C C . PHE A 1 88 ? -10.037 -11.978 -10.752 1.00 95.38 88 PHE A C 1
ATOM 649 O O . PHE A 1 88 ? -9.400 -11.329 -11.580 1.00 95.38 88 PHE A O 1
ATOM 656 N N . GLU A 1 89 ? -9.683 -12.029 -9.467 1.00 93.25 89 GLU A N 1
ATOM 657 C CA . GLU A 1 89 ? -8.488 -11.354 -8.939 1.00 93.25 89 GLU A CA 1
ATOM 658 C C . GLU A 1 89 ? -7.200 -11.955 -9.498 1.00 93.25 89 GLU A C 1
ATOM 660 O O . GLU A 1 89 ? -6.259 -11.220 -9.805 1.00 93.25 89 GLU A O 1
ATOM 665 N N . ILE A 1 90 ? -7.168 -13.275 -9.709 1.00 94.25 90 ILE A N 1
ATOM 666 C CA . ILE A 1 90 ? -6.047 -13.950 -10.376 1.00 94.25 90 ILE A CA 1
ATOM 667 C C . ILE A 1 90 ? -5.915 -13.453 -11.818 1.00 94.25 90 ILE A C 1
ATOM 669 O O . ILE A 1 90 ? -4.830 -13.040 -12.230 1.00 94.25 90 ILE A O 1
ATOM 673 N N . ILE A 1 91 ? -7.014 -13.442 -12.579 1.00 96.62 91 ILE A N 1
ATOM 674 C CA . ILE A 1 91 ? -7.018 -12.961 -13.969 1.00 96.62 91 ILE A CA 1
ATOM 675 C C . ILE A 1 91 ? -6.578 -11.494 -14.029 1.00 96.62 91 ILE A C 1
ATOM 677 O O . ILE A 1 91 ? -5.689 -11.150 -14.808 1.00 96.62 91 ILE A O 1
ATOM 681 N N . GLY A 1 92 ? -7.148 -10.637 -13.181 1.00 94.44 92 GLY A N 1
ATOM 682 C CA . GLY A 1 92 ? -6.775 -9.226 -13.094 1.00 94.44 92 GLY A CA 1
ATOM 683 C C . GLY A 1 92 ? -5.295 -9.036 -12.760 1.00 94.44 92 GLY A C 1
ATOM 684 O O . GLY A 1 92 ? -4.615 -8.246 -13.412 1.00 94.44 92 GLY A O 1
ATOM 685 N N . SER A 1 93 ? -4.764 -9.819 -11.818 1.00 93.94 93 SER A N 1
ATOM 686 C CA . SER A 1 93 ? -3.347 -9.775 -11.442 1.00 93.94 93 SER A CA 1
ATOM 687 C C . SER A 1 93 ? -2.429 -10.144 -12.607 1.00 93.94 93 SER A C 1
ATOM 689 O O . SER A 1 93 ? -1.442 -9.452 -12.860 1.00 93.94 93 SER A O 1
ATOM 691 N N . ILE A 1 94 ? -2.777 -11.191 -13.361 1.00 95.12 94 ILE A N 1
ATOM 692 C CA . ILE A 1 94 ? -2.032 -11.607 -14.558 1.00 95.12 94 ILE A CA 1
ATOM 693 C C . ILE A 1 94 ? -2.041 -1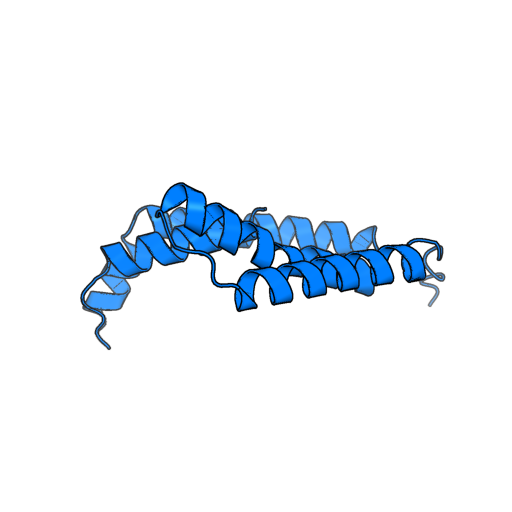0.498 -15.616 1.00 95.12 94 ILE A C 1
ATOM 695 O O . ILE A 1 94 ? -0.998 -10.204 -16.204 1.00 95.12 94 ILE A O 1
ATOM 699 N N . LEU A 1 95 ? -3.189 -9.853 -15.845 1.00 95.00 95 LEU A N 1
ATOM 700 C CA . LEU A 1 95 ? -3.311 -8.755 -16.808 1.00 95.00 95 LEU A CA 1
ATOM 701 C C . LEU A 1 95 ? -2.476 -7.532 -16.402 1.00 95.00 95 LEU A C 1
ATOM 703 O O . LEU A 1 95 ? -1.787 -6.969 -17.253 1.00 95.00 95 LEU A O 1
ATOM 707 N N . ILE A 1 96 ? -2.473 -7.158 -15.117 1.00 93.12 96 ILE A N 1
ATOM 708 C CA . ILE A 1 96 ? -1.648 -6.055 -14.594 1.00 93.12 96 ILE A CA 1
ATOM 709 C C . ILE A 1 96 ? -0.163 -6.346 -14.824 1.00 93.12 96 ILE A C 1
ATOM 711 O O . ILE A 1 96 ? 0.539 -5.526 -15.415 1.00 93.12 96 ILE A O 1
ATOM 715 N N . VAL A 1 97 ? 0.315 -7.524 -14.407 1.00 93.12 97 VAL A N 1
ATOM 716 C CA . VAL A 1 97 ? 1.725 -7.915 -14.583 1.00 93.12 97 VAL A CA 1
ATOM 717 C C . VAL A 1 97 ? 2.103 -7.925 -16.061 1.00 93.12 97 VAL A C 1
ATOM 719 O O . VAL A 1 97 ? 3.147 -7.392 -16.429 1.00 93.12 97 VAL A O 1
ATOM 722 N N . SER A 1 98 ? 1.236 -8.464 -16.918 1.00 93.44 98 SER A N 1
ATOM 723 C CA . SER A 1 98 ? 1.464 -8.489 -18.366 1.00 93.44 98 SER A CA 1
ATOM 724 C C . SER A 1 98 ? 1.588 -7.077 -18.941 1.00 93.44 98 SER A C 1
ATOM 726 O O . SER A 1 98 ? 2.517 -6.806 -19.698 1.00 93.44 98 SER A O 1
ATOM 728 N N . GLY A 1 99 ? 0.708 -6.153 -18.541 1.00 91.50 99 GLY A N 1
ATOM 729 C CA . GLY A 1 99 ? 0.767 -4.751 -18.959 1.00 91.50 99 GLY A CA 1
ATOM 730 C C . GLY A 1 99 ? 2.062 -4.056 -18.534 1.00 91.50 99 GLY A C 1
ATOM 731 O O . GLY A 1 99 ? 2.692 -3.379 -19.346 1.00 91.50 99 GLY A O 1
ATOM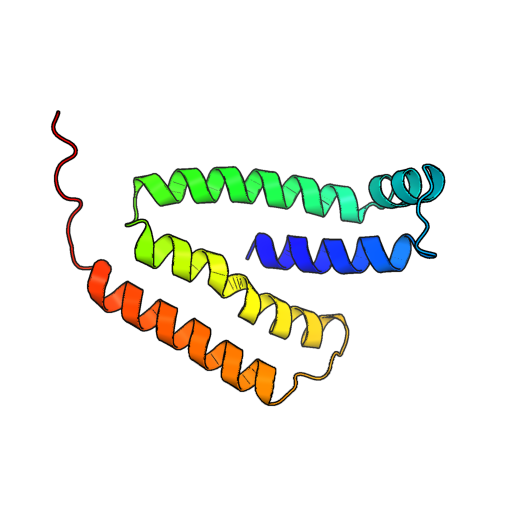 732 N N . ILE A 1 100 ? 2.505 -4.278 -17.292 1.00 91.06 100 ILE A N 1
ATOM 733 C CA . ILE A 1 100 ? 3.777 -3.744 -16.779 1.00 91.06 100 ILE A CA 1
ATOM 734 C C . ILE A 1 100 ? 4.958 -4.277 -17.598 1.00 91.06 100 ILE A C 1
ATOM 736 O O . ILE A 1 100 ? 5.822 -3.497 -17.997 1.00 91.06 100 ILE A O 1
ATOM 740 N N . VAL A 1 101 ? 4.990 -5.585 -17.879 1.00 90.50 101 VAL A N 1
ATOM 741 C CA . VAL A 1 101 ? 6.056 -6.217 -18.675 1.00 90.50 101 VAL A CA 1
ATOM 742 C C . VAL A 1 101 ? 6.092 -5.648 -20.091 1.00 90.50 101 VAL A C 1
ATOM 744 O O . VAL A 1 101 ? 7.167 -5.291 -20.568 1.00 90.50 101 VAL A O 1
ATOM 747 N N . ILE A 1 102 ? 4.938 -5.512 -20.750 1.00 91.38 102 ILE A N 1
ATOM 748 C CA . ILE A 1 102 ? 4.857 -4.939 -22.100 1.00 91.38 102 ILE A CA 1
ATOM 749 C C . ILE A 1 102 ? 5.427 -3.516 -22.110 1.00 91.38 102 ILE A C 1
ATOM 751 O O . ILE A 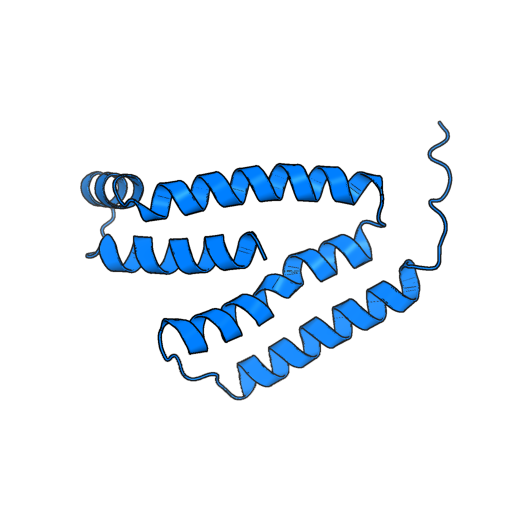1 102 ? 6.315 -3.235 -22.911 1.00 91.38 102 ILE A O 1
ATOM 755 N N . LEU A 1 103 ? 4.989 -2.649 -21.191 1.00 88.19 103 LEU A N 1
ATOM 756 C CA . LEU A 1 103 ? 5.464 -1.262 -21.112 1.00 88.19 103 LEU A CA 1
ATOM 757 C C . LEU A 1 103 ? 6.964 -1.171 -20.818 1.00 88.19 103 LEU A C 1
ATOM 759 O O . LEU A 1 103 ? 7.675 -0.376 -21.434 1.00 88.19 103 LEU A O 1
ATOM 763 N N . ALA A 1 104 ? 7.463 -2.007 -19.907 1.00 86.12 104 ALA A N 1
ATOM 764 C CA . ALA A 1 104 ? 8.885 -2.064 -19.595 1.00 86.12 104 ALA A CA 1
ATOM 765 C C . ALA A 1 104 ? 9.725 -2.451 -20.823 1.00 86.12 104 ALA A C 1
ATOM 767 O O . ALA A 1 104 ? 10.784 -1.865 -21.042 1.00 86.12 104 ALA A O 1
ATOM 768 N N . LEU A 1 105 ? 9.246 -3.387 -21.648 1.00 86.75 105 LEU A N 1
ATOM 769 C CA . LEU A 1 105 ? 9.934 -3.812 -22.870 1.00 86.75 105 LEU A CA 1
ATOM 770 C C . LEU A 1 105 ? 9.871 -2.760 -23.984 1.00 86.75 105 LEU A C 1
ATOM 772 O O . LEU A 1 105 ? 10.842 -2.605 -24.723 1.00 86.75 105 LEU A O 1
ATOM 776 N N . THR A 1 106 ? 8.759 -2.036 -24.118 1.00 85.44 106 THR A N 1
ATOM 777 C CA . THR A 1 106 ? 8.587 -1.050 -25.196 1.00 85.44 106 THR A CA 1
ATOM 778 C C . THR A 1 106 ? 9.274 0.280 -24.905 1.00 85.44 106 THR A C 1
ATOM 780 O O . THR A 1 106 ? 9.791 0.909 -25.824 1.00 85.44 106 THR A O 1
ATOM 783 N N . GLU A 1 107 ? 9.301 0.723 -23.647 1.00 79.19 107 GLU A N 1
ATOM 784 C CA . GLU A 1 107 ? 9.831 2.044 -23.275 1.00 79.19 107 GLU A CA 1
ATOM 785 C C . GLU A 1 107 ? 11.184 1.983 -22.548 1.00 79.19 107 GLU A C 1
ATOM 787 O O . GLU A 1 107 ? 11.936 2.958 -22.583 1.00 79.19 107 GLU A O 1
ATOM 792 N N . GLY A 1 108 ? 11.556 0.843 -21.953 1.00 63.94 108 GLY A N 1
ATOM 793 C CA . GLY A 1 108 ? 12.822 0.670 -21.223 1.00 63.94 108 GLY A CA 1
ATOM 794 C C . GLY A 1 108 ? 14.090 0.737 -22.085 1.00 63.94 108 GLY A C 1
ATOM 795 O O . GLY A 1 108 ? 15.188 0.832 -21.542 1.00 63.94 108 GLY A O 1
ATOM 796 N N . GLY A 1 109 ? 13.958 0.715 -23.416 1.00 57.44 109 GLY A N 1
ATOM 797 C CA . GLY A 1 109 ? 15.069 0.823 -24.370 1.00 57.44 109 GLY A CA 1
ATOM 798 C C . GLY A 1 109 ? 15.320 2.224 -24.938 1.00 57.44 109 GLY A C 1
ATOM 799 O O . GLY A 1 109 ? 16.256 2.386 -25.719 1.00 57.44 109 GLY A O 1
ATOM 800 N N . THR A 1 110 ? 14.514 3.234 -24.591 1.00 49.50 110 THR A N 1
ATOM 801 C CA . THR A 1 110 ? 14.648 4.581 -25.174 1.00 49.50 110 THR A CA 1
ATOM 802 C C . THR A 1 110 ? 15.451 5.489 -24.233 1.00 49.50 110 THR A C 1
ATOM 804 O O . THR A 1 110 ? 14.965 5.797 -23.144 1.00 49.50 110 THR A O 1
ATOM 807 N N . PRO A 1 111 ? 16.662 5.951 -24.608 1.00 49.22 111 PRO A N 1
ATOM 808 C CA . PRO A 1 111 ? 17.389 6.945 -23.826 1.00 49.22 111 PRO A CA 1
ATOM 809 C C . PRO A 1 111 ? 16.545 8.214 -23.703 1.00 49.22 111 PRO A C 1
ATOM 811 O O . PRO A 1 111 ? 15.945 8.651 -24.687 1.00 49.22 111 PRO A O 1
ATOM 814 N N . SER A 1 112 ? 16.510 8.797 -22.500 1.00 51.31 112 SER A N 1
ATOM 815 C CA . SER A 1 112 ? 15.820 10.056 -22.205 1.00 51.31 112 SER A CA 1
ATOM 816 C C . SER A 1 112 ? 16.096 11.088 -23.301 1.00 51.31 112 SER A C 1
ATOM 818 O O . SER A 1 112 ? 17.228 11.538 -23.489 1.00 51.31 112 SER A O 1
ATOM 820 N N . LYS A 1 113 ? 15.059 11.420 -24.075 1.00 49.09 113 LYS A N 1
ATOM 821 C CA . LYS A 1 113 ? 15.112 12.439 -25.119 1.00 49.09 113 LYS A CA 1
ATOM 822 C C . LYS A 1 113 ? 15.367 13.784 -24.437 1.00 49.09 113 LYS A C 1
ATOM 824 O O . LYS A 1 113 ? 14.455 14.338 -23.839 1.00 49.09 113 LYS A O 1
ATOM 829 N N . ASN A 1 114 ? 16.619 14.240 -24.515 1.00 46.53 114 ASN A N 1
ATOM 830 C CA . ASN A 1 114 ? 17.149 15.569 -24.198 1.00 46.53 114 ASN A CA 1
ATOM 831 C C . ASN A 1 114 ? 16.116 16.577 -23.666 1.00 46.53 114 ASN A C 1
ATOM 833 O O . ASN A 1 114 ? 15.355 17.162 -24.440 1.00 46.53 114 ASN A O 1
ATOM 837 N N . MET A 1 115 ? 16.168 16.845 -22.359 1.00 48.84 115 MET A N 1
ATOM 838 C CA . MET A 1 115 ? 15.580 18.047 -21.774 1.00 48.84 115 MET A CA 1
ATOM 839 C C . MET A 1 115 ? 16.463 19.236 -22.183 1.00 48.84 115 MET A C 1
ATOM 841 O O . MET A 1 115 ? 17.425 19.582 -21.503 1.00 48.84 115 MET A O 1
ATOM 845 N N . GLY A 1 116 ? 16.196 19.776 -23.369 1.00 47.19 116 GLY A N 1
ATOM 846 C CA . GLY A 1 116 ? 16.844 20.961 -23.911 1.00 47.19 116 GLY A CA 1
ATOM 847 C C . GLY A 1 116 ? 15.799 22.001 -24.284 1.00 47.19 116 GLY A C 1
ATOM 848 O O . GLY A 1 116 ? 15.288 21.964 -25.400 1.00 47.19 116 GLY A O 1
ATOM 849 N N . THR A 1 117 ? 15.525 22.904 -23.346 1.00 42.66 117 THR A N 1
ATOM 850 C CA . THR A 1 117 ? 15.217 24.325 -23.572 1.00 42.66 117 THR A CA 1
ATOM 851 C C . THR A 1 117 ? 15.737 25.103 -22.379 1.00 42.66 117 THR A C 1
ATOM 853 O O . THR A 1 117 ? 15.341 24.718 -21.254 1.00 42.66 117 THR A O 1
#

pLDDT: mean 88.19, std 12.33, range [42.66, 96.62]

Mean predicted aligned error: 6.21 Å